Protein AF-A0AAE0VMW5-F1 (afdb_monomer)

Nearest PDB structures (foldseek):
  3b2z-assembly4_D  TM=7.049E-01  e=3.275E-03  Homo sapiens
  2rjp-assembly3_C  TM=7.030E-01  e=8.492E-03  Homo sapiens

Sequence (139 aa):
MILKCSLGADHDGEKSATACNPDDWFIMNPKRKAFHPHETYSKNPWLFSHCSVEAFKKTLAKKDCVTRKSNYTKAELDDLNKLDLKLPGEENTLNMQCQIIMGRGSVYCGVCTKFKCHCAQDVCSIISTITFSMFSQIQ

Structure (mmCIF, N/CA/C/O backbone):
data_AF-A0AAE0VMW5-F1
#
_entry.id   AF-A0AAE0VMW5-F1
#
loop_
_atom_site.group_PDB
_atom_site.id
_atom_site.type_symbol
_atom_site.label_atom_id
_atom_site.label_alt_id
_atom_site.label_comp_id
_atom_site.label_asym_id
_atom_site.label_entity_id
_atom_site.label_seq_id
_atom_site.pdbx_PDB_ins_code
_atom_site.Cartn_x
_atom_site.Cartn_y
_atom_site.Cartn_z
_atom_site.occupancy
_atom_site.B_iso_or_equiv
_atom_site.auth_seq_id
_atom_site.auth_comp_i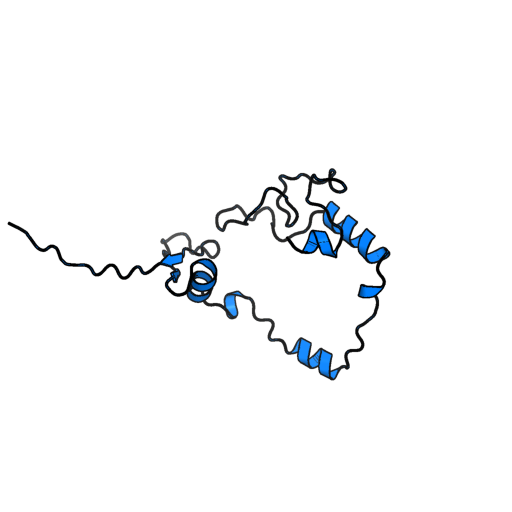d
_atom_site.auth_asym_id
_atom_site.auth_atom_id
_atom_site.pdbx_PDB_model_num
ATOM 1 N N . MET A 1 1 ? -1.200 8.866 -2.764 1.00 50.28 1 MET A N 1
ATOM 2 C CA . MET A 1 1 ? -1.507 7.705 -1.905 1.00 50.28 1 MET A CA 1
ATOM 3 C C . MET A 1 1 ? -2.931 7.839 -1.372 1.00 50.28 1 MET A C 1
ATOM 5 O O . MET A 1 1 ? -3.210 8.776 -0.638 1.00 50.28 1 MET A O 1
ATOM 9 N N . ILE A 1 2 ? -3.838 6.969 -1.822 1.00 57.59 2 ILE A N 1
ATOM 10 C CA . ILE A 1 2 ? -5.305 7.117 -1.691 1.00 57.59 2 ILE A CA 1
ATOM 11 C C . ILE A 1 2 ? -5.821 6.642 -0.311 1.00 57.59 2 ILE A C 1
ATOM 13 O O . ILE A 1 2 ? -6.811 7.161 0.196 1.00 57.59 2 ILE A O 1
ATOM 17 N N . LEU A 1 3 ? -5.092 5.738 0.358 1.00 59.09 3 LEU A N 1
ATOM 18 C CA . LEU A 1 3 ? -5.470 5.141 1.652 1.00 59.09 3 LEU A CA 1
ATOM 19 C C . LEU A 1 3 ? -5.545 6.138 2.824 1.00 59.09 3 LEU A C 1
ATOM 21 O O . LEU A 1 3 ? -6.423 5.998 3.677 1.00 59.09 3 LEU A O 1
ATOM 25 N N . LYS A 1 4 ? -4.691 7.174 2.842 1.00 58.88 4 LYS A N 1
ATOM 26 C CA . LYS A 1 4 ? -4.700 8.240 3.868 1.00 58.88 4 LYS A CA 1
ATOM 27 C C . LYS A 1 4 ? -6.061 8.928 3.960 1.00 58.88 4 LYS A C 1
ATOM 29 O O . LYS A 1 4 ? -6.609 9.085 5.048 1.00 58.88 4 LYS A O 1
ATOM 34 N N . CYS A 1 5 ? -6.632 9.284 2.809 1.00 56.62 5 CYS A N 1
ATOM 35 C CA . CYS A 1 5 ? -7.890 10.024 2.7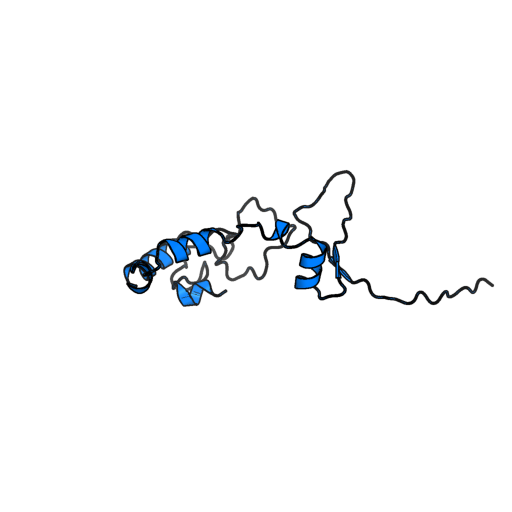40 1.00 56.62 5 CYS A CA 1
ATOM 36 C C . CYS A 1 5 ? -9.110 9.168 3.109 1.00 56.62 5 CYS A C 1
ATOM 38 O O . CYS A 1 5 ? -10.079 9.698 3.645 1.00 56.62 5 CYS A O 1
ATOM 40 N N . SER A 1 6 ? -9.071 7.860 2.847 1.00 72.31 6 SER A N 1
ATOM 41 C CA . SER A 1 6 ? -10.237 6.985 3.032 1.00 72.31 6 SER A CA 1
ATOM 42 C C . SER A 1 6 ? -10.282 6.286 4.392 1.00 72.31 6 SER A C 1
ATOM 44 O O . SER A 1 6 ? -11.373 6.052 4.905 1.00 72.31 6 SER A O 1
ATOM 46 N N . LEU A 1 7 ? -9.129 5.971 4.998 1.00 83.31 7 LEU A N 1
ATOM 47 C CA . LEU A 1 7 ? -9.058 5.227 6.267 1.00 83.31 7 LEU A CA 1
ATOM 48 C C . LEU A 1 7 ? -8.446 6.024 7.430 1.00 83.31 7 LEU A C 1
ATOM 50 O O . LEU A 1 7 ? -8.289 5.493 8.530 1.00 83.31 7 LEU A O 1
ATOM 54 N N . GLY A 1 8 ? -8.147 7.308 7.218 1.00 85.75 8 GLY A N 1
ATOM 55 C CA . GLY A 1 8 ? -7.756 8.234 8.284 1.00 85.75 8 GLY A CA 1
ATOM 56 C C . GLY A 1 8 ? -6.364 7.990 8.871 1.00 85.75 8 GLY A C 1
ATOM 57 O O . GLY A 1 8 ? -6.104 8.427 9.987 1.00 85.75 8 GLY A O 1
ATOM 58 N N . ALA A 1 9 ? -5.483 7.293 8.152 1.00 91.00 9 ALA A N 1
ATOM 59 C CA . ALA A 1 9 ? -4.092 7.104 8.559 1.00 91.00 9 ALA A CA 1
ATOM 60 C C . ALA A 1 9 ? -3.199 8.202 7.973 1.00 91.00 9 ALA A C 1
ATOM 62 O O . ALA A 1 9 ? -3.151 8.379 6.755 1.00 91.00 9 ALA A O 1
ATOM 63 N N . ASP A 1 10 ? -2.480 8.924 8.829 1.00 92.12 10 ASP A N 1
ATOM 64 C CA . ASP A 1 10 ? -1.452 9.871 8.397 1.00 92.12 10 ASP A CA 1
ATOM 65 C C . ASP A 1 10 ? -0.220 9.150 7.825 1.00 92.12 10 ASP A C 1
ATOM 67 O O . ASP A 1 10 ? -0.112 7.926 7.894 1.00 92.12 10 ASP A O 1
ATOM 71 N N . HIS A 1 11 ? 0.701 9.909 7.221 1.00 91.81 11 HIS A N 1
ATOM 72 C CA . HIS A 1 11 ? 1.997 9.328 6.879 1.00 91.81 11 HIS A CA 1
ATOM 73 C C . HIS A 1 11 ? 2.770 9.009 8.157 1.00 91.81 11 HIS A C 1
ATOM 75 O O . HIS A 1 11 ? 2.641 9.730 9.149 1.00 91.81 11 HIS A O 1
ATOM 81 N N . ASP A 1 12 ? 3.609 7.979 8.115 1.00 91.31 12 ASP A N 1
ATOM 82 C CA . ASP A 1 12 ? 4.483 7.655 9.240 1.00 91.31 12 ASP A CA 1
ATOM 83 C C . ASP A 1 12 ? 5.371 8.859 9.588 1.00 91.31 12 ASP A C 1
ATOM 85 O O . ASP A 1 12 ? 5.952 9.490 8.705 1.00 91.31 12 ASP A O 1
ATOM 89 N N . GLY A 1 13 ? 5.431 9.214 10.873 1.00 92.12 13 GLY A N 1
ATOM 90 C CA . GLY A 1 13 ? 6.155 10.384 11.370 1.00 92.12 13 GLY A CA 1
ATOM 91 C C . GLY A 1 13 ? 5.379 11.706 11.319 1.00 92.12 13 GLY A C 1
ATOM 92 O O . GLY A 1 13 ? 5.893 12.719 11.789 1.00 92.12 13 GLY A O 1
ATOM 93 N N . GLU A 1 14 ? 4.149 11.734 10.794 1.00 92.69 14 GLU A N 1
ATOM 94 C CA . GLU A 1 14 ? 3.325 12.947 10.710 1.00 92.69 14 GLU A CA 1
ATOM 95 C C . GLU A 1 14 ? 2.124 12.913 11.665 1.00 92.69 14 GLU A C 1
ATOM 97 O O . GLU A 1 14 ? 1.476 11.883 11.839 1.00 92.69 14 GLU A O 1
ATOM 102 N N . LYS A 1 15 ? 1.748 14.083 12.207 1.00 91.81 15 LYS A N 1
ATOM 103 C CA . LYS A 1 15 ? 0.495 14.322 12.952 1.00 91.81 15 LYS A CA 1
ATOM 104 C C . LYS A 1 15 ? 0.193 13.253 14.017 1.00 91.81 15 LYS A C 1
ATOM 106 O O . LYS A 1 15 ? 0.789 13.277 15.086 1.00 91.81 15 LYS A O 1
ATOM 111 N N . SER A 1 16 ? -0.760 12.353 13.751 1.00 89.44 16 SER A N 1
ATOM 112 C CA . SER A 1 16 ? -1.198 11.307 14.679 1.00 89.44 16 SER A CA 1
ATOM 113 C C . SER A 1 16 ? -0.315 10.050 14.660 1.00 89.44 16 SER A C 1
ATOM 115 O O . SER A 1 16 ? -0.475 9.184 15.518 1.00 89.44 16 SER A O 1
ATOM 117 N N . ALA A 1 17 ? 0.631 9.963 13.720 1.00 92.94 17 ALA A N 1
ATOM 118 C CA . ALA A 1 17 ? 1.535 8.838 13.494 1.00 92.94 17 ALA A CA 1
ATOM 119 C C . ALA A 1 17 ? 3.006 9.163 13.833 1.00 92.94 17 ALA A C 1
ATOM 121 O O . ALA A 1 17 ? 3.920 8.532 13.304 1.00 92.94 17 ALA A O 1
ATOM 122 N N . THR A 1 18 ? 3.262 10.116 14.739 1.00 94.81 18 THR A N 1
ATOM 123 C CA . THR A 1 18 ? 4.623 10.500 15.179 1.00 94.81 18 THR A CA 1
ATOM 124 C C . THR A 1 18 ? 5.387 9.388 15.902 1.00 94.81 18 THR A C 1
ATOM 126 O O . THR A 1 18 ? 6.608 9.457 15.999 1.00 94.81 18 THR A O 1
ATOM 129 N N . ALA A 1 19 ? 4.691 8.358 16.393 1.00 94.56 19 ALA A N 1
ATOM 130 C CA . ALA A 1 19 ? 5.307 7.174 16.993 1.00 94.56 19 ALA A CA 1
ATOM 131 C C . ALA A 1 19 ? 5.975 6.244 15.959 1.00 94.56 19 ALA A C 1
ATOM 133 O O . ALA A 1 19 ? 6.790 5.403 16.332 1.00 94.56 19 ALA A O 1
ATOM 134 N N . CYS A 1 20 ? 5.639 6.385 14.673 1.00 92.56 20 CYS A N 1
ATOM 135 C CA . CYS A 1 20 ? 6.246 5.616 13.594 1.00 92.56 20 CYS A CA 1
ATOM 136 C C . CYS A 1 20 ? 7.364 6.414 12.934 1.00 92.56 20 CYS A C 1
ATOM 138 O O . CYS A 1 20 ? 7.225 7.611 12.685 1.00 92.56 20 CYS A O 1
ATOM 140 N N . ASN A 1 21 ? 8.477 5.744 12.639 1.00 91.62 21 ASN A N 1
ATOM 141 C CA . ASN A 1 21 ? 9.621 6.388 12.016 1.00 91.62 21 ASN A CA 1
ATOM 142 C C . ASN A 1 21 ? 9.324 6.673 10.527 1.00 91.62 21 ASN A C 1
ATOM 144 O O . ASN A 1 21 ? 9.028 5.733 9.786 1.00 91.62 21 ASN A O 1
ATOM 148 N N . PRO A 1 22 ? 9.444 7.930 10.052 1.00 90.25 22 PRO A N 1
ATOM 149 C CA . PRO A 1 22 ? 9.245 8.275 8.642 1.00 90.25 22 PRO A CA 1
ATOM 150 C C . PRO A 1 22 ? 10.305 7.678 7.702 1.00 90.25 22 PRO A C 1
ATOM 152 O O . PRO A 1 22 ? 10.183 7.824 6.489 1.00 90.25 22 PRO A O 1
ATOM 155 N N . ASP A 1 23 ? 11.358 7.051 8.230 1.00 87.19 23 ASP A N 1
ATOM 156 C CA . ASP A 1 23 ? 12.413 6.383 7.460 1.00 87.19 23 ASP A CA 1
ATOM 157 C C . ASP A 1 23 ? 12.238 4.853 7.394 1.00 87.19 23 ASP A C 1
ATOM 159 O O . ASP A 1 23 ? 12.987 4.169 6.688 1.00 87.19 23 ASP A O 1
ATOM 163 N N . ASP A 1 24 ? 11.232 4.301 8.082 1.00 86.12 24 ASP A N 1
ATOM 164 C CA . ASP A 1 24 ? 10.909 2.876 8.003 1.00 86.12 24 ASP A CA 1
ATOM 165 C C . ASP A 1 24 ? 10.211 2.512 6.688 1.00 86.12 24 ASP A C 1
ATOM 167 O O . ASP A 1 24 ? 9.538 3.315 6.042 1.00 86.12 24 ASP A O 1
ATOM 171 N N . TRP A 1 25 ? 10.383 1.261 6.267 1.00 83.44 25 TRP A N 1
ATOM 172 C CA . TRP A 1 25 ? 9.966 0.786 4.950 1.00 83.44 25 TRP A CA 1
ATOM 173 C C . TRP A 1 25 ? 8.547 0.229 4.999 1.00 83.44 25 TRP A C 1
ATOM 175 O O . TRP A 1 25 ? 8.335 -0.972 4.862 1.00 83.44 25 TRP A O 1
ATOM 185 N N . PHE A 1 26 ? 7.587 1.123 5.209 1.00 86.75 26 PHE A N 1
ATOM 186 C CA . PHE A 1 26 ? 6.160 0.824 5.154 1.00 86.75 26 PHE A CA 1
ATOM 187 C C . PHE A 1 26 ? 5.478 1.640 4.057 1.00 86.75 26 PHE A C 1
ATOM 189 O O . PHE A 1 26 ? 5.968 2.688 3.630 1.00 86.75 26 PHE A O 1
ATOM 196 N N . ILE A 1 27 ? 4.310 1.175 3.619 1.00 86.88 27 ILE A N 1
ATOM 197 C CA . ILE A 1 27 ? 3.552 1.772 2.513 1.00 86.88 27 ILE A CA 1
ATOM 198 C C . ILE A 1 27 ? 3.130 3.226 2.775 1.00 86.88 27 ILE A C 1
ATOM 200 O O . ILE A 1 27 ? 2.943 3.981 1.828 1.00 86.88 27 ILE A O 1
ATOM 204 N N . MET A 1 28 ? 3.010 3.632 4.046 1.00 87.81 28 MET A N 1
ATOM 205 C CA . MET A 1 28 ? 2.595 4.980 4.458 1.00 87.81 28 MET A CA 1
ATOM 206 C C . MET A 1 28 ? 3.777 5.933 4.715 1.00 87.81 28 MET A C 1
ATOM 208 O O . MET A 1 28 ? 3.581 7.027 5.247 1.00 87.81 28 MET A O 1
ATOM 212 N N . ASN A 1 29 ? 4.996 5.551 4.325 1.00 88.12 29 ASN A N 1
ATOM 213 C CA . ASN A 1 29 ? 6.185 6.392 4.434 1.00 88.12 29 ASN A CA 1
ATOM 214 C C . ASN A 1 29 ? 6.065 7.655 3.540 1.00 88.12 29 ASN A C 1
ATOM 216 O O . ASN A 1 29 ? 5.850 7.527 2.332 1.00 88.12 29 ASN A O 1
ATOM 220 N N . PRO A 1 30 ? 6.262 8.878 4.078 1.00 87.00 30 PRO A N 1
ATOM 221 C CA . PRO A 1 30 ? 6.087 10.124 3.320 1.00 87.00 30 PRO A CA 1
ATOM 222 C C . PRO A 1 30 ? 7.210 10.426 2.315 1.00 87.00 30 PRO A C 1
ATOM 224 O O . PRO A 1 30 ? 7.016 11.189 1.368 1.00 87.00 30 PRO A O 1
ATOM 227 N N . LYS A 1 31 ? 8.408 9.876 2.528 1.00 84.12 31 LYS A N 1
ATOM 228 C CA . LYS A 1 31 ? 9.619 10.154 1.740 1.00 84.12 31 LYS A CA 1
ATOM 229 C C . LYS A 1 31 ? 9.757 9.221 0.533 1.00 84.12 31 LYS A C 1
ATOM 231 O O . LYS A 1 31 ? 10.471 9.539 -0.419 1.00 84.12 31 LYS A O 1
ATOM 236 N N . ARG A 1 32 ? 9.066 8.079 0.544 1.00 74.44 32 ARG A N 1
ATOM 237 C CA . ARG A 1 32 ? 9.098 7.069 -0.521 1.00 74.44 32 ARG A CA 1
ATOM 238 C C . ARG A 1 32 ? 8.128 7.422 -1.647 1.00 74.44 32 ARG A C 1
ATOM 240 O O . ARG A 1 32 ? 6.918 7.300 -1.507 1.00 74.44 32 ARG A O 1
ATOM 247 N N . LYS A 1 33 ? 8.672 7.823 -2.799 1.00 64.88 33 LYS A N 1
ATOM 248 C CA . LYS A 1 33 ? 7.883 8.066 -4.025 1.00 64.88 33 LYS A CA 1
ATOM 249 C C . LYS A 1 33 ? 7.742 6.825 -4.911 1.00 64.88 33 LYS A C 1
ATOM 251 O O . LYS A 1 33 ? 6.802 6.748 -5.693 1.00 64.88 33 LYS A O 1
ATOM 256 N N . ALA A 1 34 ? 8.665 5.875 -4.782 1.00 62.59 34 ALA A N 1
ATOM 257 C CA . ALA A 1 34 ? 8.659 4.602 -5.486 1.00 62.59 34 ALA A CA 1
ATOM 258 C C . ALA A 1 34 ? 9.456 3.563 -4.682 1.00 62.59 34 ALA A C 1
ATOM 260 O O . ALA A 1 34 ? 10.414 3.913 -3.985 1.00 62.59 34 ALA A O 1
ATOM 261 N N . PHE A 1 35 ? 9.062 2.296 -4.795 1.00 63.78 35 PHE A N 1
ATOM 262 C CA . PHE A 1 35 ? 9.873 1.164 -4.355 1.00 63.78 35 PHE A CA 1
ATOM 263 C C . PHE A 1 35 ? 10.714 0.725 -5.544 1.00 63.78 35 PHE A C 1
ATOM 265 O O . PHE A 1 35 ? 10.172 0.276 -6.554 1.00 63.78 35 PHE A O 1
ATOM 272 N N . HIS A 1 36 ? 12.026 0.944 -5.462 1.00 56.06 36 HIS A N 1
ATOM 273 C CA . HIS A 1 36 ? 12.898 0.665 -6.592 1.00 56.06 36 HIS A CA 1
ATOM 274 C C . HIS A 1 36 ? 13.286 -0.816 -6.631 1.00 56.06 36 HIS A C 1
ATOM 276 O O . HIS A 1 36 ? 13.530 -1.410 -5.581 1.00 56.06 36 HIS A O 1
ATOM 282 N N . PRO A 1 37 ? 13.425 -1.403 -7.830 1.00 51.59 37 PRO A N 1
ATOM 283 C CA . PRO A 1 37 ? 13.721 -2.824 -7.991 1.00 51.59 37 PRO A CA 1
ATOM 284 C C . PRO A 1 37 ? 15.042 -3.297 -7.333 1.00 51.59 37 PRO A C 1
ATOM 286 O O . PRO A 1 37 ? 15.221 -4.469 -7.028 1.00 51.59 37 PRO A O 1
ATOM 289 N N . HIS A 1 38 ? 15.979 -2.383 -7.052 1.00 50.28 38 HIS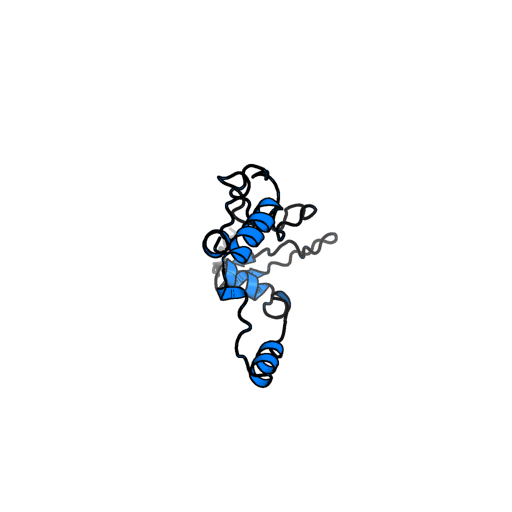 A N 1
ATOM 290 C CA . HIS A 1 38 ? 17.317 -2.691 -6.513 1.00 50.28 38 HIS A CA 1
ATOM 291 C C . HIS A 1 38 ? 17.456 -2.531 -5.002 1.00 50.28 38 HIS A C 1
ATOM 293 O O . HIS A 1 38 ? 18.557 -2.622 -4.455 1.00 50.28 38 HIS A O 1
ATOM 299 N N . GLU A 1 39 ? 16.360 -2.234 -4.327 1.00 57.22 39 GLU A N 1
ATOM 300 C CA . GLU A 1 39 ? 16.379 -2.012 -2.903 1.00 57.22 39 GLU A CA 1
ATOM 301 C C . GLU A 1 39 ? 16.283 -3.330 -2.144 1.00 57.22 39 GLU A C 1
ATOM 303 O O . GLU A 1 39 ? 15.494 -4.207 -2.484 1.00 57.22 39 GLU A O 1
ATOM 308 N N . THR A 1 40 ? 17.121 -3.497 -1.119 1.00 53.59 40 THR A N 1
ATOM 309 C CA . THR A 1 40 ? 17.131 -4.709 -0.302 1.00 53.59 40 THR A CA 1
ATOM 310 C C . THR A 1 40 ? 15.757 -4.889 0.346 1.00 53.59 40 THR A C 1
ATOM 312 O O . THR A 1 40 ? 15.452 -4.269 1.361 1.00 53.59 40 THR A O 1
ATOM 315 N N . TYR A 1 41 ? 14.933 -5.772 -0.223 1.00 56.03 41 TYR A N 1
ATOM 316 C CA . TYR A 1 41 ? 13.577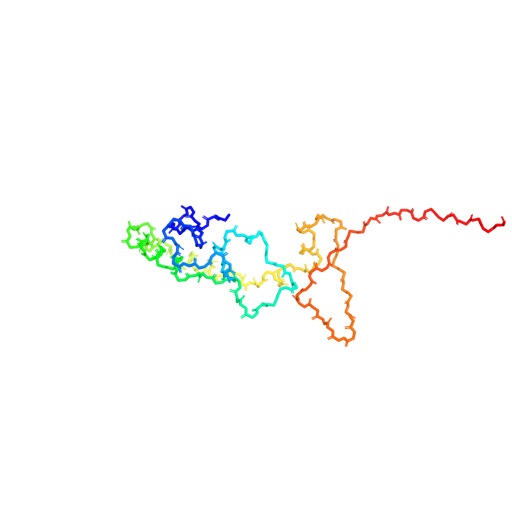 -6.092 0.241 1.00 56.03 41 TYR A CA 1
ATOM 317 C C . TYR A 1 41 ? 13.530 -6.807 1.601 1.00 56.03 41 TYR A C 1
ATOM 319 O O . TYR A 1 41 ? 12.492 -7.340 1.987 1.00 56.03 41 TYR A O 1
ATOM 327 N N . SER A 1 42 ? 14.634 -6.825 2.356 1.00 51.88 42 SER A N 1
ATOM 328 C CA . SER A 1 42 ? 14.678 -7.367 3.717 1.00 51.88 42 SER A CA 1
ATOM 329 C C . SER A 1 42 ? 13.724 -6.637 4.670 1.00 51.88 42 SER A C 1
ATOM 331 O O . SER A 1 42 ? 13.386 -7.173 5.722 1.00 51.88 42 SER A O 1
ATOM 333 N N . LYS A 1 43 ? 13.248 -5.444 4.292 1.00 59.00 43 LYS A N 1
ATOM 334 C CA . LYS A 1 43 ? 12.162 -4.721 4.954 1.00 59.00 43 LYS A CA 1
ATOM 335 C C . LYS A 1 43 ? 10.990 -4.622 3.976 1.00 59.00 43 LYS A C 1
ATOM 337 O O . LYS A 1 43 ? 11.076 -3.866 3.016 1.00 59.00 43 LYS A O 1
ATOM 342 N N . ASN A 1 44 ? 9.953 -5.438 4.171 1.00 62.78 44 ASN A N 1
ATOM 343 C CA . ASN A 1 44 ? 8.827 -5.591 3.243 1.00 62.78 44 ASN A CA 1
ATOM 344 C C . ASN A 1 44 ? 8.052 -4.262 3.070 1.00 62.78 44 ASN A C 1
ATOM 346 O O . ASN A 1 44 ? 7.253 -3.919 3.946 1.00 62.78 44 ASN A O 1
ATOM 350 N N . PRO A 1 45 ? 8.238 -3.539 1.947 1.00 73.31 45 PRO A N 1
ATOM 351 C CA . PRO A 1 45 ? 7.659 -2.209 1.753 1.00 73.31 45 PRO A CA 1
ATOM 352 C C . PRO A 1 45 ? 6.137 -2.218 1.582 1.00 73.31 45 PRO A C 1
ATOM 354 O O . PRO A 1 45 ? 5.486 -1.177 1.648 1.00 73.31 45 PRO A O 1
ATOM 357 N N . TRP A 1 46 ? 5.567 -3.398 1.349 1.00 77.81 46 TRP A N 1
ATOM 358 C CA . TRP A 1 46 ? 4.155 -3.598 1.052 1.00 77.81 46 TRP A CA 1
ATOM 359 C C . TRP A 1 46 ? 3.300 -3.743 2.316 1.00 77.81 46 TRP A C 1
ATOM 361 O O . TRP A 1 46 ? 2.101 -4.000 2.225 1.00 77.81 46 TRP A O 1
ATOM 371 N N . LEU A 1 47 ? 3.904 -3.595 3.499 1.00 86.00 47 LEU A N 1
ATOM 372 C CA . LEU A 1 47 ? 3.210 -3.656 4.780 1.00 86.00 47 LEU A CA 1
ATOM 373 C C . LEU A 1 47 ? 2.846 -2.266 5.302 1.00 86.00 47 LEU A C 1
ATOM 375 O O . LEU A 1 47 ? 3.483 -1.257 4.996 1.00 86.00 47 LEU A O 1
ATOM 379 N N . PHE A 1 48 ? 1.823 -2.238 6.150 1.00 90.12 48 PHE A N 1
ATOM 380 C CA . PHE A 1 48 ? 1.461 -1.069 6.940 1.00 90.12 48 PHE A CA 1
ATOM 381 C C . PHE A 1 48 ? 2.250 -1.042 8.250 1.00 90.12 48 PHE A C 1
ATOM 383 O O . PHE A 1 48 ? 2.453 -2.079 8.884 1.00 90.12 48 PHE A O 1
ATOM 390 N N . SER A 1 49 ? 2.636 0.156 8.681 1.00 91.50 49 SER A N 1
ATOM 391 C CA . SER A 1 49 ? 3.172 0.380 10.021 1.00 91.50 49 SER A CA 1
ATOM 392 C C . SER A 1 49 ? 2.101 0.131 11.089 1.00 91.50 49 SER A C 1
ATOM 394 O O . SER A 1 49 ? 0.894 0.169 10.819 1.00 91.50 49 SER A O 1
ATOM 396 N N . HIS A 1 50 ? 2.523 -0.049 12.341 1.00 93.69 50 HIS A N 1
ATOM 397 C CA . HIS A 1 50 ? 1.578 -0.179 13.450 1.00 93.69 50 HIS A CA 1
ATOM 398 C C . HIS A 1 50 ? 0.713 1.087 13.636 1.00 93.69 50 HIS A C 1
ATOM 400 O O . HIS A 1 50 ? -0.471 0.956 13.934 1.00 93.69 50 HIS A O 1
ATOM 406 N N . CYS A 1 51 ? 1.236 2.298 13.389 1.00 93.69 51 CYS A N 1
ATOM 407 C CA . CYS A 1 51 ? 0.448 3.538 13.465 1.00 93.69 51 CYS A CA 1
ATOM 408 C C . CYS A 1 51 ? -0.686 3.551 12.442 1.00 93.69 51 CYS A C 1
ATOM 410 O O . CYS A 1 51 ? -1.813 3.929 12.764 1.00 93.69 51 CYS A O 1
ATOM 412 N N . SER A 1 52 ? -0.399 3.090 11.224 1.00 92.69 52 SER A N 1
ATOM 413 C CA . SER A 1 52 ? -1.395 2.970 10.161 1.00 92.69 52 SER A CA 1
ATOM 414 C C . SER A 1 52 ? -2.491 1.978 10.544 1.00 92.69 52 SER A C 1
ATOM 416 O O . SER A 1 52 ? -3.675 2.292 10.447 1.00 92.69 52 SER A O 1
ATOM 418 N N . VAL A 1 53 ? -2.105 0.806 11.060 1.00 92.75 53 VAL A N 1
ATOM 419 C CA . VAL A 1 53 ? -3.047 -0.223 11.527 1.00 92.75 53 VAL A CA 1
ATOM 420 C C . VAL A 1 53 ? -3.935 0.301 12.659 1.00 92.75 53 VAL A C 1
ATOM 422 O O . VAL A 1 53 ? -5.149 0.100 12.634 1.00 92.75 53 VAL A O 1
ATOM 425 N N . GLU A 1 54 ? -3.367 1.007 13.635 1.00 93.44 54 GLU A N 1
ATOM 426 C CA . GLU A 1 54 ? -4.136 1.588 14.740 1.00 93.44 54 GLU A CA 1
ATOM 427 C C . GLU A 1 54 ? -5.084 2.699 14.273 1.00 93.44 54 GLU A C 1
ATOM 429 O O . GLU A 1 54 ? -6.227 2.776 14.734 1.00 93.44 54 GLU A O 1
ATOM 434 N N . ALA A 1 55 ? -4.662 3.533 13.321 1.00 91.75 55 ALA A N 1
ATOM 435 C CA . ALA A 1 55 ? -5.537 4.522 12.701 1.00 91.75 55 ALA A CA 1
ATOM 436 C C . ALA A 1 55 ? -6.707 3.854 11.961 1.00 91.75 55 ALA A C 1
ATOM 438 O O . ALA A 1 55 ? -7.858 4.251 12.156 1.00 91.75 55 ALA A O 1
ATOM 439 N N . PHE A 1 56 ? -6.449 2.785 11.199 1.00 91.12 56 PHE A N 1
ATOM 440 C CA . PHE A 1 56 ? -7.499 2.017 10.527 1.00 91.12 56 PHE A CA 1
ATOM 441 C C . PHE A 1 56 ? -8.501 1.449 11.526 1.00 91.12 56 PHE A C 1
ATOM 443 O O . PHE A 1 56 ? -9.700 1.659 11.364 1.00 91.12 56 PHE A O 1
ATOM 450 N N . LYS A 1 57 ? -8.033 0.802 12.601 1.00 89.56 57 LYS A N 1
ATOM 451 C CA . LYS A 1 57 ? -8.912 0.277 13.658 1.00 89.56 57 LYS A CA 1
ATOM 452 C C . LYS A 1 57 ? -9.797 1.373 14.254 1.00 89.56 57 LYS A C 1
ATOM 454 O O . LYS A 1 57 ? -11.005 1.184 14.369 1.00 89.56 57 LYS A O 1
ATOM 459 N N . LYS A 1 58 ? -9.223 2.536 14.582 1.00 89.88 58 LYS A N 1
ATOM 460 C CA . LYS A 1 58 ? -9.971 3.680 15.136 1.00 89.88 58 LYS A CA 1
ATOM 461 C C . LYS A 1 58 ? -11.007 4.23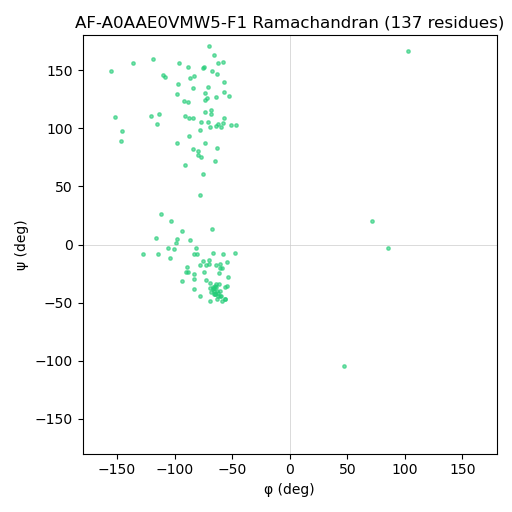2 14.161 1.00 89.88 58 LYS A C 1
ATOM 463 O O . LYS A 1 58 ? -12.096 4.607 14.591 1.00 89.88 58 LYS A O 1
ATOM 468 N N . THR A 1 59 ? -10.676 4.310 12.874 1.00 88.25 59 THR A N 1
ATOM 469 C CA . THR A 1 59 ? -11.601 4.780 11.838 1.00 88.25 59 THR A CA 1
ATOM 470 C C . THR A 1 59 ? -12.729 3.778 11.625 1.00 88.25 59 THR A C 1
ATOM 472 O O . THR A 1 59 ? -13.894 4.165 11.660 1.00 88.25 59 THR A O 1
ATOM 475 N N . LEU A 1 60 ? -12.407 2.493 11.467 1.00 86.06 60 LEU A N 1
ATOM 476 C CA . LEU A 1 60 ? -13.388 1.432 11.234 1.00 86.06 60 LEU A CA 1
ATOM 477 C C . LEU A 1 60 ? -14.331 1.249 12.430 1.00 86.06 60 LEU A C 1
ATOM 479 O O . LEU A 1 60 ? -15.527 1.085 12.227 1.00 86.06 60 LEU A O 1
ATOM 483 N N . ALA A 1 61 ? -13.844 1.401 13.666 1.00 84.69 61 ALA A N 1
ATOM 484 C CA . ALA A 1 61 ? -14.689 1.376 14.865 1.00 84.69 61 ALA A CA 1
ATOM 485 C C . ALA A 1 61 ? -15.768 2.479 14.890 1.00 84.69 61 ALA A C 1
ATOM 487 O O . ALA A 1 61 ? -16.740 2.374 15.630 1.00 84.69 61 ALA A O 1
ATOM 488 N N . LYS A 1 62 ? -15.600 3.549 14.102 1.00 82.56 62 LYS A N 1
ATOM 489 C CA . LYS A 1 62 ? -16.526 4.691 14.028 1.00 82.56 62 LYS A CA 1
ATOM 490 C C . LYS A 1 62 ? -17.373 4.701 12.753 1.00 82.56 62 LYS A C 1
ATOM 492 O O . LYS A 1 62 ? -18.164 5.625 12.564 1.00 82.56 62 LYS A O 1
ATOM 497 N N . LYS A 1 63 ? -17.163 3.757 11.831 1.00 78.75 63 LYS A N 1
ATOM 498 C CA . LYS A 1 63 ? -17.764 3.767 10.493 1.00 78.75 63 LYS A CA 1
ATOM 499 C C . LYS A 1 63 ? -18.599 2.511 10.284 1.00 78.75 63 LYS A C 1
ATOM 501 O O . LYS A 1 63 ? -18.063 1.435 10.069 1.00 78.75 63 LYS A O 1
ATOM 506 N N . ASP A 1 64 ? -19.914 2.686 10.232 1.00 71.88 64 ASP A N 1
ATOM 507 C CA . ASP A 1 64 ? -20.859 1.590 9.970 1.00 71.88 64 ASP A CA 1
ATOM 508 C C . ASP A 1 64 ? -20.995 1.234 8.477 1.00 71.88 64 ASP A C 1
ATOM 510 O O . ASP A 1 64 ? -21.612 0.242 8.097 1.00 71.88 64 ASP A O 1
ATOM 514 N N . CYS A 1 65 ? -20.404 2.031 7.582 1.00 75.31 65 CYS A N 1
ATOM 515 C CA . CYS A 1 65 ? -20.499 1.795 6.139 1.00 75.31 65 CYS A CA 1
ATOM 516 C C . CYS A 1 65 ? -19.716 0.564 5.653 1.00 75.31 65 CYS A C 1
ATOM 518 O O . CYS A 1 65 ? -19.972 0.088 4.553 1.00 75.31 65 CYS A O 1
ATOM 520 N N . VAL A 1 66 ? -18.781 0.053 6.457 1.00 73.75 66 VAL A N 1
ATOM 521 C CA . VAL A 1 66 ? -17.959 -1.133 6.150 1.00 73.75 66 VAL A CA 1
ATOM 522 C C . VAL A 1 66 ? -18.398 -2.385 6.916 1.00 73.75 66 VAL A C 1
ATOM 524 O O . VAL A 1 66 ? -17.937 -3.480 6.611 1.00 73.75 66 VAL A O 1
ATOM 527 N N . THR A 1 67 ? -19.278 -2.239 7.912 1.00 67.62 67 THR A N 1
ATOM 528 C CA . THR A 1 67 ? -19.792 -3.345 8.741 1.00 67.62 67 THR A CA 1
ATOM 529 C C . THR A 1 67 ? -21.029 -3.989 8.123 1.00 67.62 67 THR A C 1
ATOM 531 O O . THR A 1 67 ? -21.330 -5.158 8.380 1.00 67.62 67 THR A O 1
ATOM 534 N N . ARG A 1 68 ? -21.743 -3.247 7.269 1.00 67.12 68 ARG A N 1
ATOM 535 C CA . ARG A 1 68 ? -22.889 -3.763 6.531 1.00 67.12 68 ARG A CA 1
ATOM 536 C C . ARG A 1 68 ? -22.397 -4.775 5.503 1.00 67.12 68 ARG A C 1
ATOM 538 O O . ARG A 1 68 ? -21.738 -4.408 4.531 1.00 67.12 68 ARG A O 1
ATOM 545 N N . LYS A 1 69 ? -22.740 -6.051 5.706 1.00 68.75 69 LYS A N 1
ATOM 546 C CA . LYS A 1 69 ? -22.604 -7.054 4.647 1.00 68.75 69 LYS A CA 1
ATOM 547 C C . LYS A 1 69 ? -23.330 -6.523 3.419 1.00 68.75 69 LYS A C 1
ATOM 549 O O . LYS A 1 69 ? -24.480 -6.091 3.512 1.00 68.75 69 LYS A O 1
ATOM 554 N N . SER A 1 70 ? -22.635 -6.509 2.294 1.00 68.88 70 SER A N 1
ATOM 555 C CA . SER A 1 70 ? -23.259 -6.216 1.018 1.00 68.88 70 SER A CA 1
ATOM 556 C C . SER A 1 70 ? -24.395 -7.212 0.776 1.00 68.88 70 SER A C 1
ATOM 558 O O . SER A 1 70 ? -24.270 -8.398 1.079 1.00 68.88 70 SER A O 1
ATOM 560 N N . ASN A 1 71 ? -25.510 -6.727 0.230 1.00 76.69 71 ASN A N 1
ATOM 561 C CA . ASN A 1 71 ? -26.656 -7.558 -0.154 1.00 76.69 71 ASN A CA 1
ATOM 562 C C . ASN A 1 71 ? -26.394 -8.282 -1.484 1.00 76.69 71 ASN A C 1
ATOM 564 O O . ASN A 1 71 ? -27.265 -8.319 -2.348 1.00 76.69 71 ASN A O 1
ATOM 568 N N . TYR A 1 72 ? -25.191 -8.828 -1.668 1.00 78.56 72 TYR A N 1
ATOM 569 C CA . TYR A 1 72 ? -24.921 -9.656 -2.834 1.00 78.56 72 TYR A CA 1
ATOM 570 C C . TYR A 1 72 ? -25.612 -11.000 -2.654 1.00 78.56 72 TYR A C 1
ATOM 572 O O . TYR A 1 72 ? -25.501 -11.661 -1.617 1.00 78.56 72 TYR A O 1
ATOM 580 N N . THR A 1 73 ? -26.335 -11.405 -3.685 1.00 84.06 73 THR A N 1
ATOM 581 C CA . THR A 1 73 ? -26.807 -12.770 -3.835 1.00 84.06 73 THR A CA 1
ATOM 582 C C . THR A 1 73 ? -25.611 -13.713 -3.936 1.00 84.06 73 THR A C 1
ATOM 584 O O . THR A 1 73 ? -24.509 -13.336 -4.340 1.00 84.06 73 THR A O 1
ATOM 587 N N . LYS A 1 74 ? -25.826 -14.984 -3.588 1.00 80.12 74 LYS A N 1
ATOM 588 C CA . LYS A 1 74 ? -24.790 -16.013 -3.728 1.00 80.12 74 LYS A CA 1
ATOM 589 C C . LYS A 1 74 ? -24.264 -16.101 -5.169 1.00 80.12 74 LYS A C 1
ATOM 591 O O . LYS A 1 74 ? -23.069 -16.257 -5.351 1.00 80.12 74 LYS A O 1
ATOM 596 N N . ALA A 1 75 ? -25.134 -15.916 -6.165 1.00 81.88 75 ALA A N 1
ATOM 597 C CA . ALA A 1 75 ? -24.752 -15.907 -7.576 1.00 81.88 75 ALA A CA 1
ATOM 598 C C . ALA A 1 75 ? -23.817 -14.735 -7.934 1.00 81.88 75 ALA A C 1
ATOM 600 O O . ALA A 1 75 ? -22.818 -14.951 -8.608 1.00 81.88 75 ALA A O 1
ATOM 601 N N . GLU A 1 76 ? -24.087 -13.522 -7.437 1.00 83.00 76 GLU A N 1
ATOM 602 C CA . GLU A 1 76 ? -23.202 -12.361 -7.643 1.00 83.00 76 GLU A CA 1
ATOM 603 C C . GLU A 1 76 ? -21.852 -12.542 -6.940 1.00 83.00 76 GLU A C 1
ATOM 605 O O . GLU A 1 76 ? -20.811 -12.164 -7.476 1.00 83.00 76 GLU A O 1
ATOM 610 N N . LEU A 1 77 ? -21.851 -13.147 -5.748 1.00 77.88 77 LEU A N 1
ATOM 611 C CA . LEU A 1 77 ? -20.616 -13.457 -5.034 1.00 77.88 77 LEU A CA 1
ATOM 612 C C . LEU A 1 77 ? -19.810 -14.541 -5.760 1.00 77.88 77 LEU A C 1
ATOM 614 O O . LEU A 1 77 ? -18.594 -14.429 -5.858 1.00 77.88 77 LEU A O 1
ATOM 618 N N . ASP A 1 78 ? -20.479 -15.564 -6.293 1.00 80.31 78 ASP A N 1
ATOM 619 C CA . ASP A 1 78 ? -19.854 -16.619 -7.089 1.00 80.31 78 ASP A CA 1
ATOM 620 C C . ASP A 1 78 ? -19.285 -16.056 -8.402 1.00 80.31 78 ASP A C 1
ATOM 622 O O . ASP A 1 78 ? -18.208 -16.474 -8.808 1.00 80.31 78 ASP A O 1
ATOM 626 N N . ASP A 1 79 ? -19.931 -15.070 -9.035 1.00 79.69 79 ASP A N 1
ATOM 627 C CA . ASP A 1 79 ? -19.383 -14.365 -10.205 1.00 79.69 79 ASP A CA 1
ATOM 628 C C . ASP A 1 79 ? -18.178 -13.474 -9.858 1.00 79.69 79 ASP A C 1
ATOM 630 O O . ASP A 1 79 ? -17.206 -13.448 -10.611 1.00 79.69 79 ASP A O 1
ATOM 634 N N . LEU A 1 80 ? -18.173 -12.812 -8.696 1.00 74.19 80 LEU A N 1
ATOM 635 C CA . LEU A 1 80 ? -16.986 -12.106 -8.192 1.00 74.19 80 LEU A CA 1
ATOM 636 C C . LEU A 1 80 ? -15.851 -13.072 -7.840 1.00 74.19 80 LEU A C 1
ATOM 638 O O . LEU A 1 80 ? -14.690 -12.772 -8.086 1.00 74.19 80 LEU A O 1
ATOM 642 N N . ASN A 1 81 ? -16.167 -14.245 -7.298 1.00 68.75 81 ASN A N 1
ATOM 643 C CA . ASN A 1 81 ? -15.177 -15.273 -6.971 1.00 68.75 81 ASN A CA 1
ATOM 644 C C . ASN A 1 81 ? -14.667 -16.023 -8.214 1.00 68.75 81 ASN A C 1
ATOM 646 O O . ASN A 1 81 ? -13.650 -16.706 -8.131 1.00 68.75 81 ASN A O 1
ATOM 650 N N . LYS A 1 82 ? -15.351 -15.890 -9.359 1.00 72.19 82 LYS A N 1
ATOM 651 C CA . LYS A 1 82 ? -14.860 -16.309 -10.681 1.00 72.19 82 LYS A CA 1
ATOM 652 C C . LYS A 1 82 ? -13.925 -15.284 -11.318 1.00 72.19 82 LYS A C 1
ATOM 654 O O . LYS A 1 82 ? -13.433 -15.560 -12.412 1.00 72.19 82 LYS A O 1
ATOM 659 N N . LEU A 1 83 ? -13.682 -14.124 -10.690 1.00 72.44 83 LEU A N 1
ATOM 660 C CA . LEU A 1 83 ? -12.562 -13.278 -11.095 1.00 72.44 83 LEU A CA 1
ATOM 661 C C . LEU A 1 83 ? -11.308 -14.135 -10.986 1.00 72.44 83 LEU A C 1
ATOM 663 O O . LEU A 1 83 ? -10.903 -14.526 -9.894 1.00 72.44 83 LEU A O 1
ATOM 667 N N . ASP A 1 84 ? -10.763 -14.481 -12.147 1.00 68.12 84 ASP A N 1
ATOM 668 C CA . ASP A 1 84 ? -9.539 -15.247 -12.274 1.00 68.12 84 ASP A CA 1
ATOM 669 C C . ASP A 1 84 ? -8.458 -14.448 -11.541 1.00 68.12 84 ASP A C 1
ATOM 671 O O . ASP A 1 84 ? -8.065 -13.370 -11.988 1.00 68.12 84 ASP A O 1
ATOM 675 N N . LEU A 1 85 ? -8.071 -14.905 -10.345 1.00 70.69 85 LEU A N 1
ATOM 676 C CA . LEU A 1 85 ? -7.083 -14.247 -9.491 1.00 70.69 85 LEU A CA 1
ATOM 677 C C . LEU A 1 85 ? -5.691 -14.497 -10.070 1.00 70.69 85 LEU A C 1
ATOM 679 O O . LEU A 1 85 ? -4.837 -15.115 -9.436 1.00 70.69 85 LEU A O 1
ATOM 683 N N . LYS A 1 86 ? -5.476 -14.032 -11.297 1.00 79.56 86 LYS A N 1
ATOM 684 C CA . LYS A 1 86 ? -4.169 -14.042 -11.921 1.00 79.56 86 LYS A CA 1
ATOM 685 C C . LYS A 1 86 ? -3.308 -13.008 -11.237 1.00 79.56 86 LYS A C 1
ATOM 687 O O . LYS A 1 86 ? -3.720 -11.874 -10.978 1.00 79.56 86 LYS A O 1
ATOM 692 N N . LEU A 1 87 ? -2.079 -13.400 -10.941 1.00 77.56 87 LEU A N 1
ATOM 693 C CA . LEU A 1 87 ? -1.096 -12.441 -10.478 1.00 77.56 87 LEU A CA 1
ATOM 694 C C . LEU A 1 87 ? -0.856 -11.418 -11.601 1.00 77.56 87 LEU A C 1
ATOM 696 O O . LEU A 1 87 ? -0.853 -11.791 -12.774 1.00 77.56 87 LEU A O 1
ATOM 700 N N . PRO A 1 88 ? -0.578 -10.139 -11.293 1.00 78.50 88 PRO A N 1
ATOM 701 C CA . PRO A 1 88 ? -0.327 -9.137 -12.330 1.00 78.50 88 PRO A CA 1
ATOM 702 C C . PRO A 1 88 ? 0.764 -9.533 -13.339 1.00 78.50 88 PRO A C 1
ATOM 704 O O . PRO A 1 88 ? 0.703 -9.113 -14.492 1.00 78.50 88 PRO A O 1
ATOM 707 N N . GLY A 1 89 ? 1.736 -10.359 -12.924 1.00 77.88 89 GLY A N 1
ATOM 708 C CA . GLY A 1 89 ? 2.773 -10.917 -13.801 1.00 77.88 89 GLY A CA 1
ATOM 709 C C . GLY A 1 89 ? 2.321 -12.088 -14.687 1.00 77.88 89 GLY A C 1
ATOM 710 O O . GLY A 1 89 ? 2.992 -12.391 -15.667 1.00 77.88 89 GLY A O 1
ATOM 711 N N . GLU A 1 90 ? 1.196 -12.733 -14.375 1.00 79.38 90 GLU A N 1
ATOM 712 C CA . GLU A 1 90 ? 0.549 -13.742 -15.226 1.00 79.38 90 GLU A CA 1
ATOM 713 C C . GLU A 1 90 ? -0.342 -13.087 -16.290 1.00 79.38 90 GLU A C 1
ATOM 715 O O . GLU A 1 90 ? -0.494 -13.623 -17.386 1.00 79.38 90 GLU A O 1
ATOM 720 N N . GLU A 1 91 ? -0.908 -11.913 -15.992 1.00 83.88 91 GLU A N 1
ATOM 721 C CA . GLU A 1 91 ? -1.703 -11.134 -16.951 1.00 83.88 91 GLU A CA 1
ATOM 722 C C . GLU A 1 91 ? -0.843 -10.265 -17.868 1.00 83.88 91 GLU A C 1
ATOM 724 O O . GLU A 1 91 ? -1.139 -10.116 -19.054 1.00 83.88 91 GLU A O 1
ATOM 729 N N . ASN A 1 92 ? 0.227 -9.682 -17.326 1.00 83.44 92 ASN A N 1
ATOM 730 C CA . ASN A 1 92 ? 1.075 -8.747 -18.046 1.00 83.44 92 ASN A CA 1
ATOM 731 C C . ASN A 1 92 ? 2.455 -9.348 -18.256 1.00 83.44 92 ASN A C 1
ATOM 733 O O . ASN A 1 92 ? 3.252 -9.479 -17.325 1.00 83.44 92 ASN A O 1
ATOM 737 N N . THR A 1 93 ? 2.774 -9.630 -19.518 1.00 85.19 93 THR A N 1
ATOM 738 C CA . THR A 1 93 ? 4.145 -9.973 -19.908 1.00 85.19 93 THR A CA 1
ATOM 739 C C . THR A 1 93 ? 5.106 -8.842 -19.533 1.00 85.19 93 THR A C 1
ATOM 741 O O . THR A 1 93 ? 4.711 -7.678 -19.446 1.00 85.19 93 THR A O 1
ATOM 744 N N . LEU A 1 94 ? 6.394 -9.152 -19.379 1.00 82.12 94 LEU A N 1
ATOM 745 C CA . LEU A 1 94 ? 7.418 -8.150 -19.054 1.00 82.12 94 LEU A CA 1
ATOM 746 C C . LEU A 1 94 ? 7.439 -6.976 -20.056 1.00 82.12 94 LEU A C 1
ATOM 748 O O . LEU A 1 94 ? 7.598 -5.821 -19.670 1.00 82.12 94 LEU A O 1
ATOM 752 N N . ASN A 1 95 ? 7.187 -7.243 -21.343 1.00 80.69 95 ASN A N 1
ATOM 753 C CA . ASN A 1 95 ? 7.048 -6.194 -22.358 1.00 80.69 95 ASN A CA 1
ATOM 754 C C . ASN A 1 95 ? 5.831 -5.296 -22.101 1.00 80.69 95 ASN A C 1
ATOM 756 O O . ASN A 1 95 ? 5.936 -4.081 -22.230 1.00 80.69 95 ASN A O 1
ATOM 760 N N . MET A 1 96 ? 4.687 -5.871 -21.722 1.00 84.31 96 MET A N 1
ATOM 761 C CA . MET A 1 96 ? 3.482 -5.096 -21.405 1.00 84.31 96 MET A CA 1
ATOM 762 C C . MET A 1 96 ? 3.692 -4.232 -20.163 1.00 84.31 96 MET A C 1
ATOM 764 O O . MET A 1 96 ? 3.309 -3.065 -20.166 1.00 84.31 96 MET A O 1
ATOM 768 N N . GLN A 1 97 ? 4.373 -4.758 -19.143 1.00 83.50 97 GLN A N 1
ATOM 769 C CA . GLN A 1 97 ? 4.754 -3.978 -17.964 1.00 83.50 97 GLN A CA 1
ATOM 770 C C . GLN A 1 97 ? 5.645 -2.790 -18.357 1.00 83.50 97 GLN A C 1
ATOM 772 O O . GLN A 1 97 ? 5.370 -1.653 -17.970 1.00 83.50 97 GLN A O 1
ATOM 777 N N . CYS A 1 98 ? 6.627 -3.007 -19.235 1.00 78.25 98 CYS A N 1
ATOM 778 C CA . CYS A 1 98 ? 7.431 -1.921 -19.787 1.00 78.25 98 CYS A CA 1
ATOM 779 C C . CYS A 1 98 ? 6.612 -0.893 -20.568 1.00 78.25 98 CYS A C 1
ATOM 781 O O . CYS A 1 98 ? 6.866 0.308 -20.445 1.00 78.25 98 CYS A O 1
ATOM 783 N N . GLN A 1 99 ? 5.632 -1.331 -21.356 1.00 81.00 99 GLN A N 1
ATOM 784 C CA . GLN A 1 99 ? 4.783 -0.436 -22.144 1.00 81.00 99 GLN A CA 1
ATOM 785 C C . GLN A 1 99 ? 3.840 0.397 -21.280 1.00 81.00 99 GLN A C 1
ATOM 787 O O . GLN A 1 99 ? 3.574 1.550 -21.613 1.00 81.00 99 GLN A O 1
ATOM 792 N N . ILE A 1 100 ? 3.371 -0.154 -20.160 1.00 82.12 100 ILE A N 1
ATOM 793 C CA . ILE A 1 100 ? 2.570 0.573 -19.171 1.00 82.12 100 ILE A CA 1
ATOM 794 C C . ILE A 1 100 ? 3.407 1.677 -18.512 1.00 82.12 100 ILE A C 1
ATOM 796 O O . ILE A 1 100 ? 2.923 2.794 -18.348 1.00 82.12 100 ILE A O 1
ATOM 800 N N . ILE A 1 101 ? 4.662 1.383 -18.160 1.00 78.25 101 ILE A N 1
ATOM 801 C CA . ILE A 1 101 ? 5.536 2.324 -17.442 1.00 78.25 101 ILE A CA 1
ATOM 802 C C . ILE A 1 101 ? 6.119 3.394 -18.380 1.00 78.25 101 ILE A C 1
ATOM 804 O O . ILE A 1 101 ? 6.157 4.570 -18.025 1.00 78.25 101 ILE A O 1
ATOM 808 N N . MET A 1 102 ? 6.586 2.996 -19.568 1.00 76.50 102 MET A N 1
ATOM 809 C CA . MET A 1 102 ? 7.403 3.832 -20.466 1.00 76.50 102 MET A CA 1
ATOM 810 C C . MET A 1 102 ? 6.713 4.184 -21.799 1.00 76.50 102 MET A C 1
ATOM 812 O O . MET A 1 102 ? 7.237 4.997 -22.558 1.00 76.50 102 MET A O 1
ATOM 816 N N . GLY A 1 103 ? 5.553 3.592 -22.104 1.00 78.56 103 GLY A N 1
ATOM 817 C CA . GLY A 1 103 ? 4.779 3.823 -23.332 1.00 78.56 103 GLY A CA 1
ATOM 818 C C . GLY A 1 103 ? 4.903 2.717 -24.393 1.00 78.56 103 GLY A C 1
ATOM 819 O O . GLY A 1 103 ? 5.792 1.877 -24.351 1.00 78.56 103 GLY A O 1
ATOM 820 N N . ARG A 1 104 ? 4.015 2.731 -25.402 1.00 81.94 104 ARG A N 1
ATOM 821 C CA . ARG A 1 104 ? 3.812 1.652 -26.406 1.00 81.94 104 ARG A CA 1
ATOM 822 C C . ARG A 1 104 ? 5.052 1.176 -27.195 1.00 81.94 104 ARG A C 1
ATOM 824 O O . ARG A 1 104 ? 4.970 0.130 -27.825 1.00 81.94 104 ARG A O 1
ATOM 831 N N . GLY A 1 105 ? 6.161 1.917 -27.193 1.00 75.19 105 GLY A N 1
ATOM 832 C CA . GLY A 1 105 ? 7.400 1.575 -27.912 1.00 75.19 105 GLY A CA 1
ATOM 833 C C . GLY A 1 105 ? 8.494 0.930 -27.055 1.00 75.19 105 GLY A C 1
ATOM 834 O O . GLY A 1 105 ? 9.594 0.684 -27.555 1.00 75.19 105 GLY A O 1
ATOM 835 N N . SER A 1 106 ? 8.236 0.701 -25.768 1.00 76.94 106 SER A N 1
ATOM 836 C CA . SER A 1 106 ? 9.204 0.065 -24.883 1.00 76.94 106 SER A CA 1
ATOM 837 C C . SER A 1 106 ? 9.089 -1.460 -24.896 1.00 76.94 106 SER A C 1
ATOM 839 O O . SER A 1 106 ? 8.031 -2.039 -25.161 1.00 76.94 106 SER A O 1
ATOM 841 N N . VAL A 1 107 ? 10.209 -2.116 -24.608 1.00 80.44 107 VAL A N 1
ATOM 842 C CA . VAL A 1 107 ? 10.327 -3.567 -24.470 1.00 80.44 107 VAL A CA 1
ATOM 843 C C . VAL A 1 107 ? 11.163 -3.901 -23.243 1.00 80.44 107 VAL A C 1
ATOM 845 O O . VAL A 1 107 ? 11.981 -3.101 -22.788 1.00 80.44 107 VAL A O 1
ATOM 848 N N . TYR A 1 108 ? 10.965 -5.097 -22.711 1.00 79.06 108 TYR A N 1
ATOM 849 C CA . TYR A 1 108 ? 11.792 -5.645 -21.655 1.00 79.06 108 TYR A CA 1
ATOM 850 C C . TYR A 1 108 ? 13.172 -6.024 -22.199 1.00 79.06 108 TYR A C 1
ATOM 852 O O . TYR A 1 108 ? 13.309 -6.787 -23.156 1.00 79.06 108 TYR A O 1
ATOM 860 N N . CYS A 1 109 ? 14.206 -5.498 -21.557 1.00 70.19 109 CYS A N 1
ATOM 861 C CA . CYS A 1 109 ? 15.604 -5.757 -21.845 1.00 70.19 109 CYS A CA 1
ATOM 862 C C . CYS A 1 109 ? 16.126 -6.828 -20.880 1.00 70.19 109 CYS A C 1
ATOM 864 O O . CYS A 1 109 ? 16.654 -6.539 -19.806 1.00 70.19 109 CYS A O 1
ATOM 866 N N . GLY A 1 110 ? 15.965 -8.094 -21.262 1.00 62.84 110 GLY A N 1
ATOM 867 C CA . GLY A 1 110 ? 16.438 -9.231 -20.479 1.00 62.84 110 GLY A CA 1
ATOM 868 C C . GLY A 1 110 ? 17.946 -9.440 -20.600 1.00 62.84 110 GLY A C 1
ATOM 869 O O . GLY A 1 110 ? 18.380 -10.370 -21.273 1.00 62.84 110 GLY A 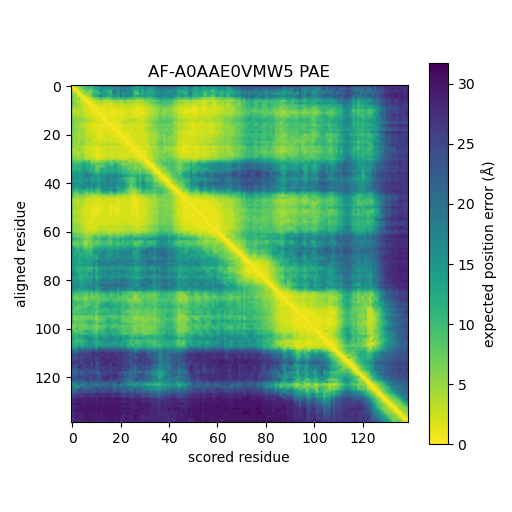O 1
ATOM 870 N N . VAL A 1 111 ? 18.768 -8.620 -19.941 1.00 56.31 111 VAL A N 1
ATOM 871 C CA . VAL A 1 111 ? 20.205 -8.919 -19.815 1.00 56.31 111 VAL A CA 1
ATOM 872 C C . VAL A 1 111 ? 20.411 -9.872 -18.638 1.00 56.31 111 VAL A C 1
ATOM 874 O O . VAL A 1 111 ? 20.746 -9.471 -17.526 1.00 56.31 111 VAL A O 1
ATOM 877 N N . CYS A 1 112 ? 20.206 -11.167 -18.878 1.00 53.94 112 CYS A N 1
ATOM 878 C CA . CYS A 1 112 ? 20.575 -12.202 -17.915 1.00 53.94 112 CYS A CA 1
ATOM 879 C C . CYS A 1 112 ? 22.089 -12.432 -17.991 1.00 53.94 112 CYS A C 1
ATOM 881 O O . CYS A 1 112 ? 22.583 -13.144 -18.865 1.00 53.94 112 CYS A O 1
ATOM 883 N N . THR A 1 113 ? 22.852 -11.825 -17.082 1.00 53.12 113 THR A N 1
ATOM 884 C CA . THR A 1 113 ? 24.249 -12.240 -16.882 1.00 53.12 113 THR A CA 1
ATOM 885 C C . THR A 1 113 ? 24.277 -13.556 -16.100 1.00 53.12 113 THR A C 1
ATOM 887 O O . THR A 1 113 ? 23.377 -13.822 -15.304 1.00 53.12 113 THR A O 1
ATOM 890 N N . LYS A 1 114 ? 25.320 -14.377 -16.310 1.00 47.72 114 LYS A N 1
ATOM 891 C CA . LYS A 1 114 ? 25.510 -15.750 -15.777 1.00 47.72 114 LYS A CA 1
ATOM 892 C C . LYS A 1 114 ? 25.258 -15.961 -14.268 1.00 47.72 114 LYS A C 1
ATOM 894 O O . LYS A 1 114 ? 25.284 -17.103 -13.829 1.00 47.72 114 LYS A O 1
ATOM 899 N N . PHE A 1 115 ? 25.032 -14.909 -13.480 1.00 46.44 115 PHE A N 1
ATOM 900 C CA . PHE A 1 115 ? 24.902 -14.981 -12.026 1.00 46.44 115 PHE A CA 1
ATOM 901 C C . PHE A 1 115 ? 23.636 -14.341 -11.434 1.00 46.44 115 PHE A C 1
ATOM 903 O O . PHE A 1 115 ? 23.417 -14.525 -10.238 1.00 46.44 115 PHE A O 1
ATOM 910 N N . LYS A 1 116 ? 22.793 -13.617 -12.195 1.00 46.66 116 LYS A N 1
ATOM 911 C CA . LYS A 1 116 ? 21.551 -13.017 -11.659 1.00 46.66 116 LYS A CA 1
ATOM 912 C C . LYS A 1 116 ? 20.471 -12.856 -12.738 1.00 46.66 116 LYS A C 1
ATOM 914 O O . LYS A 1 116 ? 20.570 -11.971 -13.583 1.00 46.66 116 LYS A O 1
ATOM 919 N N . CYS A 1 117 ? 19.409 -13.657 -12.656 1.00 48.91 117 CYS A N 1
ATOM 920 C CA . CYS A 1 117 ? 18.133 -13.338 -13.297 1.00 48.91 117 CYS A CA 1
ATOM 921 C C . CYS A 1 117 ? 17.331 -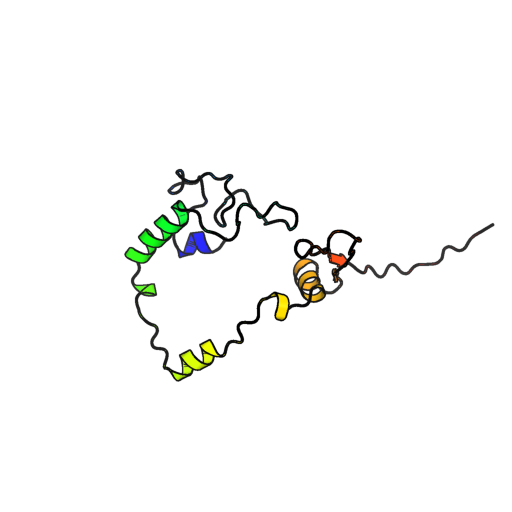12.499 -12.309 1.00 48.91 117 CYS A C 1
ATOM 923 O O . CYS A 1 117 ? 16.920 -12.969 -11.247 1.00 48.91 117 CYS A O 1
ATOM 925 N N . HIS A 1 118 ? 17.192 -11.222 -12.617 1.00 48.88 118 HIS A N 1
ATOM 926 C CA . HIS A 1 118 ? 16.561 -10.281 -11.724 1.00 48.88 118 HIS A CA 1
ATOM 927 C C . HIS A 1 118 ? 15.047 -10.266 -11.962 1.00 48.88 118 HIS A C 1
ATOM 929 O O . HIS A 1 118 ? 14.551 -9.444 -12.720 1.00 48.88 118 HIS A O 1
ATOM 935 N N . CYS A 1 119 ? 14.290 -11.067 -11.203 1.00 49.16 119 CYS A N 1
ATOM 936 C CA . CYS A 1 119 ? 12.869 -10.755 -10.937 1.00 49.16 119 CYS A CA 1
ATOM 937 C C . CYS A 1 119 ? 12.699 -9.376 -10.260 1.00 49.16 119 CYS A C 1
ATOM 939 O O . CYS A 1 119 ? 11.595 -8.889 -10.071 1.00 49.16 119 CYS A O 1
ATOM 941 N N . ALA A 1 120 ? 13.819 -8.772 -9.867 1.00 47.03 120 ALA A N 1
ATOM 942 C CA . ALA A 1 120 ? 13.967 -7.458 -9.282 1.00 47.03 120 ALA A CA 1
ATOM 943 C C . ALA A 1 120 ? 14.488 -6.419 -10.297 1.00 47.03 120 ALA A C 1
ATOM 945 O O . ALA A 1 120 ? 15.101 -5.446 -9.884 1.00 47.03 120 ALA A O 1
ATOM 946 N N . GLN A 1 121 ? 14.376 -6.638 -11.613 1.00 52.06 121 GLN A N 1
ATOM 947 C CA . GLN A 1 121 ? 14.764 -5.642 -12.619 1.00 52.06 121 GLN A CA 1
ATOM 948 C C . GLN A 1 121 ? 13.841 -5.704 -13.835 1.00 52.06 121 GLN A C 1
ATOM 950 O O . GLN A 1 121 ? 14.078 -6.469 -14.770 1.00 52.06 121 GLN A O 1
ATOM 955 N N . ASP A 1 122 ? 12.850 -4.820 -13.859 1.00 53.31 122 ASP A N 1
ATOM 956 C CA . ASP A 1 122 ? 12.172 -4.433 -15.093 1.00 53.31 122 A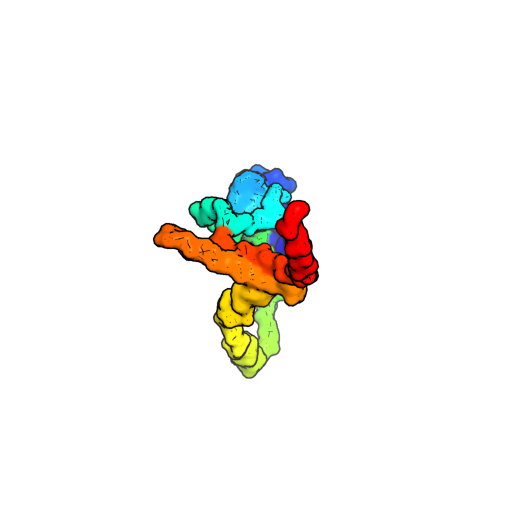SP A CA 1
ATOM 957 C C . ASP A 1 122 ? 13.042 -3.405 -15.823 1.00 53.31 122 ASP A C 1
ATOM 959 O O . ASP A 1 122 ? 12.822 -2.196 -15.747 1.00 53.31 122 ASP A O 1
ATOM 963 N N . VAL A 1 123 ? 14.109 -3.867 -16.485 1.00 64.25 123 VAL A N 1
ATOM 964 C CA . VAL A 1 123 ? 14.891 -2.988 -17.362 1.00 64.25 123 VAL A CA 1
ATOM 965 C C . VAL A 1 123 ? 14.102 -2.814 -18.648 1.00 64.25 123 VAL A C 1
ATOM 967 O O . VAL A 1 123 ? 14.050 -3.717 -19.474 1.00 64.25 123 VAL A O 1
ATOM 970 N N . CYS A 1 124 ? 13.489 -1.653 -18.830 1.00 63.19 124 CYS A N 1
ATOM 9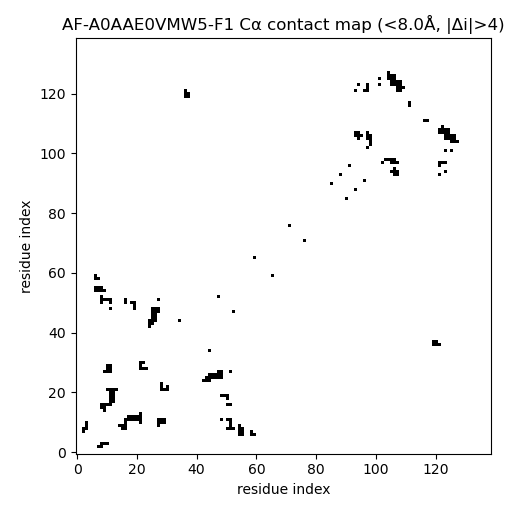71 C CA . CYS A 1 124 ? 12.762 -1.329 -20.049 1.00 63.19 124 CYS A CA 1
ATOM 972 C C . CYS A 1 124 ? 13.643 -0.503 -20.987 1.00 63.19 124 CYS A C 1
ATOM 974 O O . CYS A 1 124 ? 14.214 0.506 -20.574 1.00 63.19 124 CYS A O 1
ATOM 976 N N . SER A 1 125 ? 13.744 -0.900 -22.253 1.00 56.78 125 SER A N 1
ATOM 977 C CA . SER A 1 125 ? 14.387 -0.109 -23.304 1.00 56.78 125 SER A CA 1
ATOM 978 C C . SER A 1 125 ? 13.335 0.449 -24.256 1.00 56.78 125 SER A C 1
ATOM 980 O O . SER A 1 125 ? 12.327 -0.197 -24.528 1.00 56.78 125 SER A O 1
ATOM 982 N N . ILE A 1 126 ? 13.546 1.664 -24.761 1.00 52.38 126 ILE A N 1
ATOM 983 C CA . ILE A 1 126 ? 12.758 2.202 -25.874 1.00 52.38 126 ILE A CA 1
ATOM 984 C C . ILE A 1 126 ? 13.461 1.758 -27.149 1.00 52.38 126 ILE A C 1
ATOM 986 O O . ILE A 1 126 ? 14.634 2.084 -27.345 1.00 52.38 126 ILE A O 1
ATOM 990 N N . ILE A 1 127 ? 12.762 1.042 -28.030 1.00 49.62 127 ILE A N 1
ATOM 991 C CA . ILE A 1 127 ? 13.253 0.858 -29.395 1.00 49.62 127 ILE A CA 1
ATOM 992 C C . ILE A 1 127 ? 13.043 2.200 -30.095 1.00 49.62 127 ILE A C 1
ATOM 994 O O . ILE A 1 127 ? 11.999 2.456 -30.690 1.00 49.62 127 ILE A O 1
ATOM 998 N N . SER A 1 128 ? 14.015 3.106 -29.988 1.00 40.28 128 SER A N 1
ATOM 999 C CA . SER A 1 128 ? 14.079 4.213 -30.929 1.00 40.28 128 SER A CA 1
ATOM 1000 C C . SER A 1 128 ? 14.444 3.596 -32.269 1.00 40.28 128 SER A C 1
ATOM 1002 O O . SER A 1 128 ? 15.539 3.047 -32.411 1.00 40.28 128 SER A O 1
ATOM 1004 N N . THR A 1 129 ? 13.551 3.678 -33.249 1.00 39.88 129 THR A N 1
ATOM 1005 C CA . THR A 1 129 ? 13.888 3.470 -34.657 1.00 39.88 129 THR A CA 1
ATOM 1006 C C . THR A 1 129 ? 14.845 4.589 -35.074 1.00 39.88 129 THR A C 1
ATOM 1008 O O . THR A 1 129 ? 14.474 5.529 -35.766 1.00 39.88 129 THR A O 1
ATOM 1011 N N . ILE A 1 130 ? 16.090 4.537 -34.599 1.00 35.56 130 ILE A N 1
ATOM 1012 C CA . ILE A 1 130 ? 17.188 5.231 -35.247 1.00 35.56 130 ILE A CA 1
ATOM 1013 C C . ILE A 1 130 ? 17.366 4.444 -36.534 1.00 35.56 130 ILE A C 1
ATOM 1015 O O . ILE A 1 130 ? 17.902 3.337 -36.534 1.00 35.56 130 ILE A O 1
ATOM 1019 N N . THR A 1 131 ? 16.845 4.988 -37.630 1.00 33.66 131 THR A N 1
ATOM 1020 C CA . THR A 1 131 ? 17.376 4.702 -38.957 1.00 33.66 131 THR A CA 1
ATOM 1021 C C . THR A 1 131 ? 18.890 4.824 -38.853 1.00 33.66 131 THR A C 1
ATOM 1023 O O . THR A 1 131 ? 19.425 5.928 -38.756 1.00 33.66 131 THR A O 1
ATOM 1026 N N . PHE A 1 132 ? 19.574 3.681 -38.802 1.00 31.11 132 PHE A N 1
ATOM 1027 C CA . PHE A 1 132 ? 21.002 3.580 -39.051 1.00 31.11 132 PHE A CA 1
ATOM 1028 C C . PHE A 1 132 ? 21.202 4.003 -40.508 1.00 31.11 132 PHE A C 1
ATOM 1030 O O . PHE A 1 132 ? 21.238 3.178 -41.418 1.00 31.11 132 PHE A O 1
ATOM 1037 N N . SER A 1 133 ? 21.282 5.311 -40.750 1.00 27.77 133 SER A N 1
ATOM 1038 C CA . SER A 1 133 ? 21.943 5.808 -41.945 1.00 27.77 133 SER A CA 1
ATOM 1039 C C . SER A 1 133 ? 23.399 5.400 -41.801 1.00 27.77 133 SER A C 1
ATOM 1041 O O . SER A 1 133 ? 24.146 5.974 -41.011 1.00 27.77 133 SER A O 1
ATOM 1043 N N . MET A 1 134 ? 23.767 4.340 -42.518 1.00 28.47 134 MET A N 1
ATOM 1044 C CA . MET A 1 134 ? 25.148 3.957 -42.754 1.00 28.47 134 MET A CA 1
ATOM 1045 C C . MET A 1 134 ? 25.913 5.182 -43.267 1.00 28.47 134 MET A C 1
ATOM 1047 O O . MET A 1 134 ? 25.833 5.509 -44.446 1.00 28.47 134 MET A O 1
ATOM 1051 N N . PHE A 1 135 ? 26.706 5.829 -42.415 1.00 29.31 135 PHE A N 1
ATOM 1052 C CA . PHE A 1 135 ? 27.901 6.516 -42.893 1.00 29.31 135 PHE A CA 1
ATOM 1053 C C . PHE A 1 135 ? 28.983 5.453 -43.078 1.00 29.31 135 PHE A C 1
ATOM 1055 O O . PHE A 1 135 ? 29.840 5.220 -42.231 1.00 29.31 135 PHE A O 1
ATOM 1062 N N . SER A 1 136 ? 28.884 4.758 -44.210 1.00 31.27 136 SER A N 1
ATOM 1063 C CA . SER A 1 136 ? 30.065 4.302 -44.925 1.00 31.27 136 SER A CA 1
ATOM 1064 C C . SER A 1 136 ? 30.694 5.547 -45.534 1.00 31.27 136 SER A C 1
ATOM 1066 O O . SER A 1 136 ? 30.131 6.076 -46.483 1.00 31.27 136 SER A O 1
ATOM 1068 N N . GLN A 1 137 ? 31.806 6.022 -44.975 1.00 29.05 137 GLN A N 1
ATOM 1069 C CA . GLN A 1 137 ? 32.922 6.553 -45.760 1.00 29.05 137 GLN A CA 1
ATOM 1070 C C . GLN A 1 137 ? 34.216 6.227 -45.014 1.00 29.05 137 GLN A C 1
ATOM 1072 O O . GLN A 1 137 ? 34.688 6.957 -44.149 1.00 29.05 137 GLN A O 1
ATOM 1077 N N . ILE A 1 138 ? 34.737 5.049 -45.351 1.00 33.62 138 ILE A N 1
ATOM 1078 C CA . ILE A 1 138 ? 36.172 4.818 -45.448 1.00 33.62 138 ILE A CA 1
ATOM 1079 C C . ILE A 1 138 ? 36.602 5.531 -46.732 1.00 33.62 138 ILE A C 1
ATOM 1081 O O . ILE A 1 138 ? 36.167 5.112 -47.805 1.00 33.62 138 ILE A O 1
ATOM 1085 N N . GLN A 1 139 ? 37.407 6.585 -46.607 1.00 35.69 139 GLN A N 1
ATOM 1086 C CA . GLN A 1 139 ? 38.617 6.839 -47.399 1.00 35.69 139 GLN A CA 1
ATOM 1087 C C . GLN A 1 139 ? 39.339 8.074 -46.866 1.00 35.69 139 GLN A C 1
ATOM 1089 O O . GLN A 1 139 ? 38.683 9.126 -46.722 1.00 35.69 139 GLN A O 1
#

Foldseek 3Di:
DCLCVVQVQAAQCDDQNVVGDLPAQECSRPVDPDDALPDDCPRPNDHHDPSRVVSNVVRVVVDCPVVDDPPDDPVNVVVVVPPPPDDPCRVAPLQNVLCVVPNDQKGADQPDDPPDRRPSDSDIDGPDPPPPPDPPDDD

pLDDT: mean 71.41, std 18.06, range [27.77, 94.81]

Mean predicted aligned error: 13.47 Å

InterPro domains:
  IPR024079 Metallopeptidase, catalytic domain superfamily [G3DSA:3.40.390.10] (5-69)

Secondary structure (DSSP, 8-state):
--HHHHH-PPPTTSGGGTTS-TTS-STT-SS-S---TTS-TTS-TTSPPHHHHHHHHHHHTT-TTTTS-----HHHHHHHHTS----HHHHS-HHHHHHHHH-TTEEE----BTTB--TT---EEE-------------

Organism: NCBI:txid2493646

Radius of gyration: 22.79 Å; Cα contacts (8 Å, |Δi|>4): 134; chains: 1; bounding box: 65×31×64 Å

Solvent-accessible surface area (backbone atoms only — not comparable to full-atom values): 8672 Å² total; per-residue (Å²): 127,70,61,39,80,76,38,64,23,56,36,31,46,33,90,94,15,56,90,31,63,42,85,48,55,29,65,45,23,73,78,64,89,71,88,60,59,85,56,79,66,90,51,59,46,90,37,74,45,70,49,39,52,52,27,34,52,59,42,53,76,72,40,70,85,78,71,57,76,73,90,65,50,70,66,57,49,51,56,61,68,61,53,78,84,63,52,70,70,75,75,36,51,63,37,52,51,21,20,73,77,72,33,91,58,27,33,52,54,84,76,66,51,103,86,51,79,54,96,48,53,90,42,58,41,70,69,70,86,70,77,80,75,79,81,80,75,91,128